Protein AF-A0A925LH70-F1 (afdb_monomer)

Sequence (153 aa):
NPNPLHGTKVGVSTLLIAQMYERLVNIEPDFDGARQSAEKWNQEEKNSAILVAFEAAGPAILKEQKPLTLEARIERINQIEKKWSSIQTIIKGQLHHFDLCKSALTKLKAPYEPADIQIPGALVKEALIYAKEIRPRYTVLQLFEDLDIKSLL

Foldseek 3Di:
DPDDDPVLVVQQVVLLVLVLLVVLLPDDFPLVVLLVVLVVDDPVVVLVVLCVLVPVCSVVLVVQDDDQDSVNLNVVSVVCVVCVVVSSVVSVVCSVVSVVSVVVCVVVVRDHHCVSVPHDPVVVLSCLQCVCSNHVDDDVSNVCNSRVPPVSD

Secondary structure (DSSP, 8-state):
-PPPPHHHHHHHHHHHHHHHHHHHTT----HHHHHHHHHT--HHHHHHHHHHHHGGGHHHHHHHPPP--HHHHHHHHHHHHHHHHHHHHHHHHHHHHHHHHHHHHHHTT---SGGGGT--HHHHHHHHHHHTTSS----HHHHHHHTT-GGG-

Structure (mmCIF, N/CA/C/O backbone):
data_AF-A0A925LH70-F1
#
_entry.id   AF-A0A925LH70-F1
#
loop_
_atom_site.group_PDB
_atom_site.id
_atom_site.type_symbol
_atom_site.label_atom_id
_atom_site.label_alt_id
_atom_site.label_comp_id
_atom_site.label_asym_id
_atom_site.label_entity_id
_atom_site.label_seq_id
_atom_site.pdbx_PDB_ins_code
_atom_site.Cartn_x
_atom_site.Cartn_y
_atom_site.Cartn_z
_atom_site.occupancy
_atom_site.B_iso_or_equiv
_atom_site.auth_seq_id
_atom_site.auth_comp_id
_atom_site.auth_asym_id
_atom_site.auth_atom_id
_atom_site.pdbx_PDB_model_num
ATOM 1 N N . ASN A 1 1 ? 25.894 -1.548 -11.903 1.00 54.78 1 ASN A N 1
ATOM 2 C CA . ASN A 1 1 ? 24.897 -1.805 -12.962 1.00 54.78 1 ASN A CA 1
ATOM 3 C C . ASN A 1 1 ? 24.349 -0.484 -13.469 1.00 54.78 1 ASN A C 1
ATOM 5 O O . ASN A 1 1 ? 24.093 0.366 -12.620 1.00 54.78 1 ASN A O 1
ATOM 9 N N . PRO A 1 2 ? 24.191 -0.266 -14.787 1.00 70.56 2 PRO A N 1
ATOM 10 C CA . PRO A 1 2 ? 23.526 0.933 -15.286 1.00 70.56 2 PRO A CA 1
ATOM 11 C C . PRO A 1 2 ? 22.072 0.971 -14.793 1.00 70.56 2 PRO A C 1
ATOM 13 O O . PRO A 1 2 ? 21.408 -0.060 -14.704 1.00 70.56 2 PRO A O 1
ATOM 16 N N . ASN A 1 3 ? 21.594 2.161 -14.431 1.00 78.62 3 ASN A N 1
ATOM 17 C CA . ASN A 1 3 ? 20.227 2.364 -13.956 1.00 78.62 3 ASN A CA 1
ATOM 18 C C . ASN A 1 3 ? 19.248 2.050 -15.108 1.00 78.62 3 ASN A C 1
ATOM 20 O O . ASN A 1 3 ? 19.415 2.631 -16.185 1.00 78.62 3 ASN A O 1
ATOM 24 N N . PRO A 1 4 ? 18.255 1.158 -14.930 1.00 83.75 4 PRO A N 1
ATOM 25 C CA . PRO A 1 4 ? 17.313 0.826 -15.994 1.00 83.75 4 PRO A CA 1
ATOM 26 C C . PRO A 1 4 ? 16.596 2.070 -16.532 1.00 83.75 4 PRO A C 1
ATOM 28 O O . PRO A 1 4 ? 16.313 3.014 -15.781 1.00 83.75 4 PRO A O 1
ATOM 31 N N . LEU A 1 5 ? 16.267 2.058 -17.830 1.00 88.69 5 LEU A N 1
ATOM 32 C CA . LEU A 1 5 ? 15.526 3.145 -18.472 1.00 88.69 5 LEU A CA 1
ATOM 33 C C . LEU A 1 5 ? 14.230 3.435 -17.706 1.00 88.69 5 LEU A C 1
ATOM 35 O O . LEU A 1 5 ? 13.564 2.526 -17.206 1.00 88.69 5 LEU A O 1
ATOM 39 N N . HIS A 1 6 ? 13.852 4.713 -17.627 1.00 87.06 6 HIS A N 1
ATOM 40 C CA . HIS A 1 6 ? 12.681 5.129 -16.854 1.00 87.06 6 HIS A CA 1
ATOM 41 C C . HIS A 1 6 ? 11.406 4.390 -17.287 1.00 87.06 6 HIS A C 1
ATOM 43 O O . HIS A 1 6 ? 10.723 3.819 -16.441 1.00 87.06 6 HIS A O 1
ATOM 49 N N . GLY A 1 7 ? 11.141 4.315 -18.597 1.00 87.56 7 GLY A N 1
ATOM 50 C CA . GLY A 1 7 ? 9.975 3.606 -19.134 1.00 87.56 7 GLY A CA 1
ATOM 51 C C . GLY A 1 7 ? 9.947 2.119 -18.770 1.00 87.56 7 GLY A C 1
ATOM 52 O O . GLY A 1 7 ? 8.886 1.581 -18.470 1.00 87.56 7 GLY A O 1
ATOM 53 N N . THR A 1 8 ? 11.111 1.471 -18.698 1.00 89.81 8 THR A N 1
ATOM 54 C CA . THR A 1 8 ? 11.209 0.077 -18.263 1.00 89.81 8 THR A CA 1
ATOM 55 C C . THR A 1 8 ? 10.799 -0.092 -16.804 1.00 89.81 8 THR A C 1
ATOM 57 O O . THR A 1 8 ? 10.007 -0.977 -16.488 1.00 89.81 8 THR A O 1
ATOM 60 N N . LYS A 1 9 ? 11.289 0.780 -15.914 1.00 90.19 9 LYS A N 1
ATOM 61 C CA . LYS A 1 9 ? 10.905 0.751 -14.494 1.00 90.19 9 LYS A CA 1
ATOM 62 C C . LYS A 1 9 ? 9.401 0.947 -14.330 1.00 90.19 9 LYS A C 1
ATOM 64 O O . LYS A 1 9 ? 8.775 0.209 -13.580 1.00 90.19 9 LYS A O 1
ATOM 69 N N . VAL A 1 10 ? 8.819 1.884 -15.082 1.00 89.31 10 VAL A N 1
ATOM 70 C CA . VAL A 1 10 ? 7.368 2.120 -15.086 1.00 89.31 10 VAL A CA 1
ATOM 71 C C . VAL A 1 10 ? 6.601 0.867 -15.522 1.00 89.31 10 VAL A C 1
ATOM 73 O O . VAL A 1 10 ? 5.634 0.499 -14.857 1.00 89.31 10 VAL A O 1
ATOM 76 N N . GLY A 1 11 ? 7.034 0.183 -16.586 1.00 89.88 11 GLY A N 1
ATOM 77 C CA . GLY A 1 11 ? 6.403 -1.057 -17.057 1.00 89.88 11 GLY A CA 1
ATOM 78 C C . GLY A 1 11 ? 6.422 -2.176 -16.011 1.00 89.88 11 GLY A C 1
ATOM 79 O O . GLY A 1 11 ? 5.371 -2.736 -15.696 1.00 89.88 11 GLY A O 1
ATOM 80 N N . VAL A 1 12 ? 7.589 -2.432 -15.411 1.00 91.81 12 VAL A N 1
ATOM 81 C CA . VAL A 1 12 ? 7.757 -3.433 -14.340 1.00 91.81 12 VAL A CA 1
ATOM 82 C C . VAL A 1 12 ? 6.884 -3.092 -13.128 1.00 91.81 12 VAL A C 1
ATOM 84 O O . VAL A 1 12 ? 6.119 -3.930 -12.655 1.00 91.81 12 VAL A O 1
ATOM 87 N N . SER A 1 13 ? 6.929 -1.847 -12.641 1.00 91.31 13 SER A N 1
ATOM 88 C CA . SER A 1 13 ? 6.116 -1.426 -11.491 1.00 91.31 13 SER A CA 1
ATOM 89 C C . SER A 1 13 ? 4.614 -1.501 -11.771 1.00 91.31 13 SER A C 1
ATOM 91 O O . SER A 1 13 ? 3.850 -1.852 -10.876 1.00 91.31 13 SER A O 1
ATOM 93 N N . THR A 1 14 ? 4.181 -1.205 -13.000 1.00 90.56 14 THR A N 1
ATOM 94 C CA . THR A 1 14 ? 2.763 -1.293 -13.388 1.00 90.56 14 THR A CA 1
ATOM 95 C C . THR A 1 14 ? 2.242 -2.715 -13.222 1.00 90.56 14 THR A C 1
ATOM 97 O O . THR A 1 14 ? 1.184 -2.909 -12.626 1.00 90.56 14 THR A O 1
ATOM 100 N N . LEU A 1 15 ? 2.995 -3.714 -13.690 1.00 90.50 15 LEU A N 1
ATOM 101 C CA . LEU A 1 15 ? 2.594 -5.111 -13.550 1.00 90.50 15 LEU A CA 1
ATOM 102 C C . LEU A 1 15 ? 2.715 -5.632 -12.123 1.00 90.50 15 LEU A C 1
ATOM 104 O O . LEU A 1 15 ? 1.857 -6.393 -11.688 1.00 90.50 15 LEU A O 1
ATOM 108 N N . LEU A 1 16 ? 3.716 -5.183 -11.369 1.00 91.44 16 LEU A N 1
ATOM 109 C CA . LEU A 1 16 ? 3.836 -5.535 -9.958 1.00 91.44 16 LEU A CA 1
ATOM 110 C C . LEU A 1 16 ? 2.608 -5.066 -9.156 1.00 91.44 16 LEU A C 1
ATOM 112 O O . LEU A 1 16 ? 2.016 -5.838 -8.406 1.00 91.44 16 LEU A O 1
ATOM 116 N N . ILE A 1 17 ? 2.173 -3.819 -9.365 1.00 92.38 17 ILE A N 1
ATOM 117 C CA . ILE A 1 17 ? 0.964 -3.275 -8.728 1.00 92.38 17 ILE A CA 1
ATOM 118 C C . ILE A 1 17 ? -0.307 -3.963 -9.253 1.00 92.38 17 ILE A C 1
ATOM 120 O O . ILE A 1 17 ? -1.226 -4.223 -8.478 1.00 92.38 17 ILE A O 1
ATOM 124 N N . ALA A 1 18 ? -0.367 -4.301 -10.542 1.00 90.50 18 ALA A N 1
ATOM 125 C CA . ALA A 1 18 ? -1.470 -5.072 -11.116 1.00 90.50 18 ALA A CA 1
ATOM 126 C C . ALA A 1 18 ? -1.640 -6.444 -10.436 1.00 90.50 18 ALA A C 1
ATOM 128 O O . ALA A 1 18 ? -2.737 -6.785 -9.994 1.00 90.50 18 ALA A O 1
ATOM 129 N N . GLN A 1 19 ? -0.542 -7.184 -10.250 1.00 88.75 19 GLN A N 1
ATOM 130 C CA . GLN A 1 19 ? -0.540 -8.466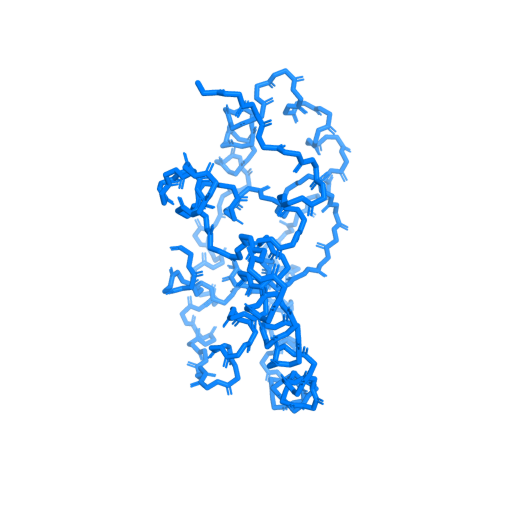 -9.538 1.00 88.75 19 GLN A CA 1
ATOM 131 C C . GLN A 1 19 ? -0.996 -8.316 -8.077 1.00 88.75 19 GLN A C 1
ATOM 133 O O . GLN A 1 19 ? -1.687 -9.181 -7.538 1.00 88.75 19 GLN A O 1
ATOM 138 N N . MET A 1 20 ? -0.646 -7.209 -7.415 1.00 91.81 20 MET A N 1
ATOM 139 C CA . MET A 1 20 ? -1.144 -6.916 -6.067 1.00 91.81 20 MET A CA 1
ATOM 140 C C . MET A 1 20 ? -2.666 -6.750 -6.038 1.00 91.81 20 MET A C 1
ATOM 142 O O . MET A 1 20 ? -3.317 -7.295 -5.147 1.00 91.81 20 MET A O 1
ATOM 146 N N . TYR A 1 21 ? -3.241 -6.048 -7.018 1.00 92.25 21 TYR A N 1
ATOM 147 C CA . TYR A 1 21 ? -4.693 -5.924 -7.153 1.00 92.25 21 TYR A CA 1
ATOM 148 C C . TYR A 1 21 ? -5.370 -7.272 -7.444 1.00 92.25 21 TYR A C 1
ATOM 150 O O . TYR A 1 21 ? -6.391 -7.572 -6.825 1.00 92.25 21 TYR A O 1
ATOM 158 N N . GLU A 1 22 ? -4.800 -8.107 -8.317 1.00 89.38 22 GLU A N 1
ATOM 159 C CA . GLU A 1 22 ? -5.296 -9.472 -8.578 1.00 89.38 22 GLU A CA 1
ATOM 160 C C . GLU A 1 22 ? -5.356 -10.319 -7.305 1.00 89.38 22 GLU A C 1
ATOM 162 O O . GLU A 1 22 ? -6.345 -11.011 -7.051 1.00 89.38 22 GLU A O 1
ATOM 167 N N . ARG A 1 23 ? -4.313 -10.251 -6.472 1.00 89.69 23 ARG A N 1
ATOM 168 C CA . ARG A 1 23 ? -4.275 -10.989 -5.203 1.00 89.69 23 ARG A CA 1
ATOM 169 C C . ARG A 1 23 ? -5.276 -10.425 -4.198 1.00 89.69 23 ARG A C 1
ATOM 171 O O . ARG A 1 23 ? -5.952 -11.204 -3.532 1.00 89.69 23 ARG A O 1
ATOM 178 N N . LEU A 1 24 ? -5.413 -9.100 -4.129 1.00 91.62 24 LEU A N 1
ATOM 179 C CA . LEU A 1 24 ? -6.318 -8.420 -3.198 1.00 91.62 24 LEU A CA 1
ATOM 180 C C . LEU A 1 24 ? -7.781 -8.851 -3.357 1.00 91.62 24 LEU A C 1
ATOM 182 O O . LEU A 1 24 ? -8.508 -8.965 -2.375 1.00 91.62 24 LEU A O 1
ATOM 186 N N . VAL A 1 25 ? -8.201 -9.135 -4.589 1.00 90.56 25 VAL A N 1
ATOM 187 C CA . VAL A 1 25 ? -9.562 -9.573 -4.927 1.00 90.56 25 VAL A CA 1
ATOM 188 C C . VAL A 1 25 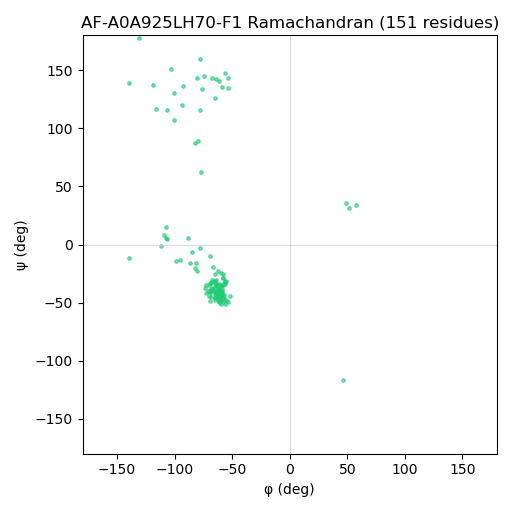? -10.001 -10.848 -4.197 1.00 90.56 25 VAL A C 1
ATOM 190 O O . VAL A 1 25 ? -11.202 -11.052 -4.014 1.00 90.56 25 VAL A O 1
ATOM 193 N N . ASN A 1 26 ? -9.052 -11.692 -3.795 1.00 87.38 26 ASN A N 1
ATOM 194 C CA . ASN A 1 26 ? -9.312 -12.988 -3.166 1.00 87.38 26 ASN A CA 1
ATOM 195 C C . ASN A 1 26 ? -8.952 -13.012 -1.674 1.00 87.38 26 ASN A C 1
ATOM 197 O O . ASN A 1 26 ? -8.936 -14.080 -1.065 1.00 87.38 26 ASN A O 1
ATOM 201 N N . ILE A 1 27 ? -8.624 -11.856 -1.094 1.00 91.25 27 ILE A N 1
ATOM 202 C CA . ILE A 1 27 ? -8.323 -11.732 0.330 1.00 91.25 27 ILE A CA 1
ATOM 203 C C . ILE A 1 27 ? -9.598 -11.354 1.078 1.00 91.25 27 ILE A C 1
ATOM 205 O O . ILE A 1 27 ? -10.324 -10.450 0.664 1.00 91.25 27 ILE A O 1
ATOM 209 N N . GLU A 1 28 ? -9.808 -12.013 2.212 1.00 93.50 28 GLU A N 1
ATOM 210 C CA . GLU A 1 28 ? -10.696 -11.555 3.276 1.00 93.50 28 GLU A CA 1
ATOM 211 C C . GLU A 1 28 ? -9.824 -10.927 4.373 1.00 93.50 28 GLU A C 1
ATOM 213 O O . GLU A 1 28 ? -9.064 -11.648 5.027 1.00 93.50 28 GLU A O 1
ATOM 218 N N . PRO A 1 29 ? -9.829 -9.590 4.525 1.00 94.88 29 PRO A N 1
ATOM 219 C CA . PRO A 1 29 ? -9.022 -8.918 5.532 1.00 94.88 29 PRO A CA 1
ATOM 220 C C . PRO A 1 29 ? -9.507 -9.232 6.949 1.00 94.88 29 PRO A C 1
ATOM 222 O O . PRO A 1 29 ? -10.707 -9.264 7.214 1.00 94.88 29 PRO A O 1
ATOM 225 N N . ASP A 1 30 ? -8.566 -9.370 7.880 1.00 96.94 30 ASP A N 1
ATOM 226 C CA . ASP A 1 30 ? -8.862 -9.336 9.311 1.00 96.94 30 ASP A CA 1
ATOM 227 C C . ASP A 1 30 ? -9.016 -7.872 9.754 1.00 96.94 30 ASP A C 1
ATOM 229 O O . ASP A 1 30 ? -8.043 -7.203 10.108 1.00 96.94 30 ASP A O 1
ATOM 233 N N . PHE A 1 31 ? -10.239 -7.342 9.674 1.00 97.81 31 PHE A N 1
ATOM 234 C CA . PHE A 1 31 ? -10.516 -5.946 10.028 1.00 97.81 31 PHE A CA 1
ATOM 235 C C . PHE A 1 31 ? -10.311 -5.656 11.520 1.00 97.81 31 PHE A C 1
ATOM 237 O O . PHE A 1 31 ? -9.892 -4.553 11.877 1.00 97.81 31 PHE A O 1
ATOM 244 N N . ASP A 1 32 ? -10.549 -6.632 12.395 1.00 97.69 32 ASP A N 1
ATOM 245 C CA . ASP A 1 32 ? -10.309 -6.467 13.829 1.00 97.69 32 ASP A CA 1
ATOM 246 C C . ASP A 1 32 ? -8.811 -6.472 14.138 1.00 97.69 32 ASP A C 1
ATOM 248 O O . ASP A 1 32 ? -8.334 -5.615 14.888 1.00 97.69 32 ASP A O 1
ATOM 252 N N . GLY A 1 33 ? -8.047 -7.356 13.495 1.00 97.31 33 GLY A N 1
ATOM 253 C CA . GLY A 1 33 ? -6.585 -7.326 13.526 1.00 97.31 33 GLY A CA 1
ATOM 254 C C . GLY A 1 33 ? -6.016 -6.016 12.975 1.00 97.31 33 GLY A C 1
ATOM 255 O O . GLY A 1 33 ? -5.107 -5.435 13.574 1.00 97.31 33 GLY A O 1
ATOM 256 N N . ALA A 1 34 ? -6.592 -5.486 11.893 1.00 97.38 34 ALA A N 1
ATOM 257 C CA . ALA A 1 34 ? -6.224 -4.189 11.329 1.00 97.38 34 ALA A CA 1
ATOM 258 C C . ALA A 1 34 ? -6.453 -3.038 12.325 1.00 97.38 34 ALA A C 1
ATOM 260 O O . ALA A 1 34 ? -5.568 -2.199 12.520 1.00 97.38 34 ALA A O 1
ATOM 261 N N . ARG A 1 35 ? -7.601 -3.025 13.019 1.00 97.69 35 ARG A N 1
ATOM 262 C CA . ARG A 1 35 ? -7.892 -2.053 14.088 1.00 97.69 35 ARG A CA 1
ATOM 263 C C . ARG A 1 35 ? -6.897 -2.165 15.248 1.00 97.69 35 ARG A C 1
ATOM 265 O O . ARG A 1 35 ? -6.329 -1.153 15.649 1.00 97.69 35 ARG A O 1
ATOM 272 N N . GLN A 1 36 ? -6.601 -3.377 15.721 1.00 96.56 36 GLN A N 1
ATOM 273 C CA . GLN A 1 36 ? -5.597 -3.604 16.776 1.00 96.56 36 GLN A CA 1
ATOM 274 C C . GLN A 1 36 ? -4.181 -3.182 16.349 1.00 96.56 36 GLN A C 1
ATOM 276 O O . GLN A 1 36 ? -3.388 -2.707 17.162 1.00 96.56 36 GLN A O 1
ATOM 281 N N . SER A 1 37 ? -3.837 -3.364 15.073 1.00 94.62 37 SER A N 1
ATOM 282 C CA . SER A 1 37 ? -2.562 -2.910 14.509 1.00 94.62 37 SER A CA 1
ATOM 283 C C . SER A 1 37 ? -2.487 -1.382 14.456 1.00 94.62 37 SER A C 1
ATOM 285 O O . SER A 1 37 ? -1.448 -0.801 14.777 1.00 94.62 37 SER A O 1
ATOM 287 N N . ALA A 1 38 ? -3.597 -0.712 14.128 1.00 94.75 38 ALA A N 1
ATOM 288 C CA . ALA A 1 38 ? -3.672 0.745 14.113 1.00 94.75 38 ALA A CA 1
ATOM 289 C C . ALA A 1 38 ? -3.402 1.364 15.494 1.00 94.75 38 ALA A C 1
ATOM 291 O O . ALA A 1 38 ? -2.720 2.382 15.558 1.00 94.75 38 ALA A O 1
ATOM 292 N N . GLU A 1 39 ? -3.850 0.739 16.586 1.00 94.31 39 GLU A N 1
ATOM 293 C CA . GLU A 1 39 ? -3.568 1.203 17.957 1.00 94.31 39 GLU A CA 1
ATOM 294 C C . GLU A 1 39 ? -2.077 1.156 18.317 1.00 94.31 39 GLU A C 1
ATOM 296 O O . GLU A 1 39 ? -1.594 1.973 19.098 1.00 94.31 39 GLU A O 1
ATOM 301 N N . LYS A 1 40 ? -1.331 0.212 17.735 1.00 91.38 40 LYS A N 1
ATOM 302 C CA . LYS A 1 40 ? 0.116 0.053 17.957 1.00 91.38 40 LYS A CA 1
ATOM 303 C C . LYS A 1 40 ? 0.955 0.953 17.058 1.00 91.38 40 LYS A C 1
ATOM 305 O O . LYS A 1 40 ? 2.178 0.961 17.169 1.00 91.38 40 LYS A O 1
ATOM 310 N N . TRP A 1 41 ? 0.327 1.656 16.121 1.00 88.00 41 TRP A N 1
ATOM 311 C CA . TRP A 1 41 ? 1.045 2.440 15.137 1.00 88.00 41 TRP A CA 1
ATOM 312 C C . TRP A 1 41 ? 1.588 3.735 15.729 1.00 88.00 41 TRP A C 1
ATOM 314 O O . TRP A 1 41 ? 0.874 4.498 16.376 1.00 88.00 41 TRP A O 1
ATOM 324 N N . ASN A 1 42 ? 2.854 4.005 15.429 1.00 88.62 42 ASN A N 1
ATOM 325 C CA . ASN A 1 42 ? 3.569 5.162 15.926 1.00 88.62 42 ASN A CA 1
ATOM 326 C C . ASN A 1 42 ? 3.973 6.087 14.763 1.00 88.62 42 ASN A C 1
ATOM 328 O O . ASN A 1 42 ? 4.765 5.728 13.886 1.00 88.62 42 ASN A O 1
ATOM 332 N N . GLN A 1 43 ? 3.425 7.305 14.766 1.00 87.31 43 GLN A N 1
ATOM 333 C CA . GLN A 1 43 ? 3.720 8.333 13.763 1.00 87.31 43 GLN A CA 1
ATOM 334 C C . GLN A 1 43 ? 5.191 8.785 13.801 1.00 87.31 43 GLN A C 1
ATOM 336 O O . GLN A 1 43 ? 5.757 9.085 12.751 1.00 87.31 43 GLN A O 1
ATOM 341 N N . GLU A 1 44 ? 5.826 8.837 14.974 1.00 90.31 44 GLU A N 1
ATOM 342 C CA . GLU A 1 44 ? 7.232 9.239 15.122 1.00 90.31 44 GLU A CA 1
ATOM 343 C C . GLU A 1 44 ? 8.186 8.174 14.577 1.00 90.31 44 GLU A C 1
ATOM 345 O O . GLU A 1 44 ? 9.149 8.506 13.879 1.00 90.31 44 GLU A O 1
ATOM 350 N N . GLU A 1 45 ? 7.892 6.894 14.820 1.00 91.75 45 GLU A N 1
ATOM 351 C CA . GLU A 1 45 ? 8.638 5.779 14.224 1.00 91.75 45 GLU A CA 1
ATOM 352 C C . GLU A 1 45 ? 8.513 5.794 12.700 1.00 91.75 45 GLU A C 1
ATOM 354 O O . GLU A 1 45 ? 9.516 5.672 11.993 1.00 91.75 45 GLU A O 1
ATOM 359 N N . LYS A 1 46 ? 7.303 6.039 12.177 1.00 90.06 46 LYS A N 1
ATOM 360 C CA . LYS A 1 46 ? 7.085 6.205 10.735 1.00 90.06 46 LYS A CA 1
ATOM 361 C C . LYS A 1 46 ? 7.889 7.379 10.171 1.00 90.06 46 LYS A C 1
ATOM 363 O O . LYS A 1 46 ? 8.536 7.237 9.134 1.00 90.06 46 LYS A O 1
ATOM 368 N N . ASN A 1 47 ? 7.872 8.528 10.844 1.00 92.81 47 ASN A N 1
ATOM 369 C CA . ASN A 1 47 ? 8.612 9.708 10.397 1.00 92.81 47 ASN A CA 1
ATOM 370 C C . ASN A 1 47 ? 10.124 9.448 10.397 1.00 92.81 47 ASN A C 1
ATOM 372 O O . ASN A 1 47 ? 10.804 9.792 9.432 1.00 92.81 47 ASN A O 1
ATOM 376 N N . SER A 1 48 ? 10.632 8.785 11.438 1.00 95.06 48 SER A N 1
ATOM 377 C CA . SER A 1 48 ? 12.029 8.347 11.533 1.00 95.06 48 SER A CA 1
ATOM 378 C C . SER A 1 48 ? 12.403 7.415 10.379 1.00 95.06 48 SER A C 1
ATOM 380 O O . SER A 1 48 ? 13.425 7.620 9.726 1.00 95.06 48 SER A O 1
ATOM 382 N N . ALA A 1 49 ? 11.544 6.442 10.066 1.00 93.62 49 ALA A N 1
ATOM 383 C CA . ALA A 1 49 ? 11.752 5.522 8.953 1.00 93.62 49 ALA A CA 1
ATOM 384 C C . ALA A 1 49 ? 11.789 6.243 7.591 1.00 93.62 49 ALA A C 1
ATOM 386 O O . ALA A 1 49 ? 12.641 5.934 6.762 1.00 93.62 49 ALA A O 1
ATOM 387 N N . ILE A 1 50 ? 10.932 7.251 7.375 1.00 94.44 50 ILE A N 1
ATOM 388 C CA . ILE A 1 50 ? 10.945 8.086 6.158 1.00 94.44 50 ILE A CA 1
ATOM 389 C C . ILE A 1 50 ? 12.258 8.870 6.030 1.00 94.44 50 ILE A C 1
ATOM 391 O O . ILE A 1 50 ? 12.820 8.942 4.937 1.00 94.44 50 ILE A O 1
ATOM 395 N N . LEU A 1 51 ? 12.758 9.452 7.125 1.00 96.31 51 LEU A N 1
ATOM 396 C CA . LEU A 1 51 ? 14.028 10.189 7.118 1.00 96.31 51 LEU A CA 1
ATOM 397 C C . LEU A 1 51 ? 15.212 9.287 6.762 1.00 96.31 51 LEU A C 1
ATOM 399 O O . LEU A 1 51 ? 16.091 9.713 6.018 1.00 96.31 51 LEU A O 1
ATOM 403 N N . VAL A 1 52 ? 15.216 8.048 7.256 1.00 95.81 52 VAL A N 1
ATOM 404 C CA . VAL A 1 52 ? 16.249 7.059 6.922 1.00 95.81 52 VAL A CA 1
ATOM 405 C C . VAL A 1 52 ? 16.129 6.614 5.463 1.00 95.81 52 VAL A C 1
ATOM 407 O O . VAL A 1 52 ? 17.121 6.641 4.745 1.00 95.81 52 VAL A O 1
ATOM 410 N N . ALA A 1 53 ? 14.928 6.256 5.003 1.00 93.62 53 ALA A N 1
ATOM 411 C CA . ALA A 1 53 ? 14.719 5.690 3.667 1.00 93.62 53 ALA A CA 1
ATOM 412 C C . ALA A 1 53 ? 14.978 6.683 2.520 1.00 93.62 53 ALA A C 1
ATOM 414 O O . ALA A 1 53 ? 15.388 6.285 1.432 1.00 93.62 53 ALA A O 1
ATOM 415 N N . PHE A 1 54 ? 14.714 7.974 2.741 1.00 94.62 54 PHE A N 1
ATOM 416 C CA . PHE A 1 54 ? 14.827 9.004 1.702 1.00 94.62 54 PHE A CA 1
ATOM 417 C C . PHE A 1 54 ? 15.965 10.001 1.930 1.00 94.62 54 PHE A C 1
ATOM 419 O O . PHE A 1 54 ? 16.156 10.895 1.101 1.00 94.62 54 PHE A O 1
ATOM 426 N N . GLU A 1 55 ? 16.707 9.866 3.030 1.00 95.44 55 GLU A N 1
ATOM 427 C CA . GLU A 1 55 ? 17.872 10.684 3.374 1.00 95.44 55 GLU A CA 1
ATOM 428 C C . GLU A 1 55 ? 17.601 12.191 3.166 1.00 95.44 55 GLU A C 1
ATOM 430 O O . GLU A 1 55 ? 16.705 12.774 3.783 1.00 95.44 55 GLU A O 1
ATOM 435 N N . ALA A 1 56 ? 18.329 12.835 2.247 1.00 96.62 56 ALA A N 1
ATOM 436 C CA . ALA A 1 56 ? 18.205 14.258 1.939 1.00 96.62 56 ALA A CA 1
ATOM 437 C C . ALA A 1 56 ? 16.803 14.679 1.451 1.00 96.62 56 ALA A C 1
ATOM 439 O O . ALA A 1 56 ? 16.427 15.842 1.602 1.00 96.62 56 ALA A O 1
ATOM 440 N N . ALA A 1 57 ? 16.016 13.760 0.881 1.00 95.56 57 ALA A N 1
ATOM 441 C CA . ALA A 1 57 ? 14.646 14.029 0.442 1.00 95.56 57 ALA A CA 1
ATOM 442 C C . ALA A 1 57 ? 13.601 13.839 1.559 1.00 95.56 57 ALA A C 1
ATOM 444 O O . ALA A 1 57 ? 12.485 14.353 1.440 1.00 95.56 57 ALA A O 1
ATOM 445 N N . GLY A 1 58 ? 13.955 13.160 2.656 1.00 96.25 58 GLY A N 1
ATOM 446 C CA . GLY A 1 58 ? 13.052 12.849 3.768 1.00 96.25 58 GLY A CA 1
ATOM 447 C C . GLY A 1 58 ? 12.328 14.071 4.354 1.00 96.25 58 GLY A C 1
ATOM 448 O O . GLY A 1 58 ? 11.099 14.050 4.439 1.00 96.25 58 GLY A O 1
ATOM 449 N N . PRO A 1 59 ? 13.023 15.177 4.693 1.00 96.50 59 PRO A N 1
ATOM 450 C CA . PRO A 1 59 ? 12.373 16.370 5.243 1.00 96.50 59 PRO A CA 1
ATOM 451 C C . PRO A 1 59 ? 11.321 16.993 4.314 1.00 96.50 59 PRO A C 1
ATOM 453 O O . PRO A 1 59 ? 10.284 17.466 4.781 1.00 96.50 59 PRO A O 1
ATOM 456 N N . ALA A 1 60 ? 11.559 16.982 2.998 1.00 95.81 60 ALA A N 1
ATOM 457 C CA . ALA A 1 60 ? 10.598 17.493 2.021 1.00 95.81 60 ALA A CA 1
ATOM 458 C C . ALA A 1 60 ? 9.355 16.595 1.940 1.00 95.81 60 ALA A C 1
ATOM 460 O O . ALA A 1 60 ? 8.236 17.104 1.911 1.00 95.81 60 ALA A O 1
ATOM 461 N N . ILE A 1 61 ? 9.552 15.274 1.985 1.00 95.12 61 ILE A N 1
ATOM 462 C CA . ILE A 1 61 ? 8.463 14.294 2.026 1.00 95.12 61 ILE A CA 1
ATOM 463 C C . ILE A 1 61 ? 7.600 14.492 3.278 1.00 95.12 61 ILE A C 1
ATOM 465 O O . ILE A 1 61 ? 6.380 14.605 3.168 1.00 95.12 61 ILE A O 1
ATOM 469 N N . LEU A 1 62 ? 8.217 14.609 4.459 1.00 93.94 62 LEU A N 1
ATOM 470 C CA . LEU A 1 62 ? 7.488 14.839 5.712 1.00 93.94 62 LEU A CA 1
ATOM 471 C C . LEU A 1 62 ? 6.696 16.149 5.707 1.00 93.94 62 LEU A C 1
ATOM 473 O O . LEU A 1 62 ? 5.606 16.206 6.269 1.00 93.94 62 LEU A O 1
ATOM 477 N N . LYS A 1 63 ? 7.203 17.193 5.044 1.00 93.81 63 LYS A N 1
ATOM 478 C CA . LYS A 1 63 ? 6.496 18.474 4.915 1.00 93.81 63 LYS A CA 1
ATOM 479 C C . LYS A 1 63 ? 5.231 18.376 4.052 1.00 93.81 63 LYS A C 1
ATOM 481 O O . LYS A 1 63 ? 4.292 19.137 4.271 1.00 93.81 63 LYS 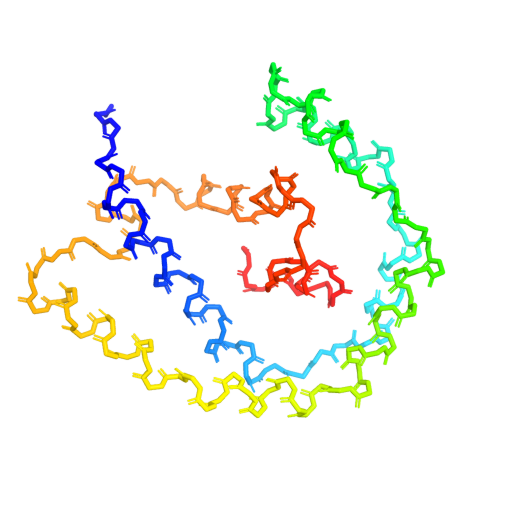A O 1
ATOM 486 N N . GLU A 1 64 ? 5.207 17.477 3.067 1.00 90.75 64 GLU A N 1
ATOM 487 C CA . GLU A 1 64 ? 4.026 17.222 2.225 1.00 90.75 64 GLU A CA 1
ATOM 488 C C . GLU A 1 64 ? 3.007 16.279 2.893 1.00 90.75 64 GLU A C 1
ATOM 490 O O . GLU A 1 64 ? 1.851 16.208 2.463 1.00 90.75 64 GLU A O 1
ATOM 495 N N . GLN A 1 65 ? 3.416 15.556 3.939 1.00 85.94 65 GLN A N 1
ATOM 496 C CA . GLN A 1 65 ? 2.566 14.606 4.648 1.00 85.94 65 GLN A CA 1
ATOM 497 C C . GLN A 1 65 ? 1.544 15.313 5.542 1.00 85.94 65 GLN A C 1
ATOM 499 O O . GLN A 1 65 ? 1.804 16.347 6.156 1.00 85.94 65 GLN A O 1
ATOM 504 N N . LYS A 1 66 ? 0.356 14.713 5.643 1.00 81.75 66 LYS A N 1
ATOM 505 C CA . LYS A 1 66 ? -0.656 15.118 6.620 1.00 81.75 66 LYS A CA 1
ATOM 506 C C . LYS A 1 66 ? -0.601 14.150 7.799 1.00 81.75 66 LYS A C 1
ATOM 508 O O . LYS A 1 66 ? -0.643 12.945 7.545 1.00 81.75 66 LYS A O 1
ATOM 513 N N . PRO A 1 67 ? -0.548 14.641 9.050 1.00 79.88 67 PRO A N 1
ATOM 514 C CA . PRO A 1 67 ? -0.659 13.778 10.216 1.00 79.88 67 PRO A CA 1
ATOM 515 C C . PRO A 1 67 ? -1.930 12.934 10.127 1.00 79.88 67 PRO A C 1
ATOM 517 O O . PRO A 1 67 ? -3.002 13.453 9.798 1.00 79.88 67 PRO A O 1
ATOM 520 N N . LEU A 1 68 ? -1.808 11.641 10.410 1.00 86.25 68 LEU A N 1
ATOM 521 C CA . LEU A 1 68 ? -2.943 10.732 10.498 1.00 86.25 68 LEU A CA 1
ATOM 522 C C . LEU A 1 68 ? -3.170 10.414 11.972 1.00 86.25 68 LEU A C 1
ATOM 524 O O . LEU A 1 68 ? -2.300 9.833 12.613 1.00 86.25 68 LEU A O 1
ATOM 528 N N . THR A 1 69 ? -4.318 10.805 12.520 1.00 91.19 69 THR A N 1
ATOM 529 C CA . THR A 1 69 ? -4.662 10.434 13.897 1.00 91.19 69 THR A CA 1
ATOM 530 C C . THR A 1 69 ? -5.139 8.985 13.955 1.00 91.19 69 THR A C 1
ATOM 532 O O . THR A 1 69 ? -5.571 8.423 12.940 1.00 91.19 69 THR A O 1
ATOM 535 N N . LEU A 1 70 ? -5.086 8.380 15.144 1.00 92.88 70 LEU A N 1
ATOM 536 C CA . LEU A 1 70 ? -5.617 7.037 15.367 1.00 92.88 70 LEU A CA 1
ATOM 537 C C . LEU A 1 70 ? -7.100 6.972 14.983 1.00 92.88 70 LEU A C 1
ATOM 539 O O . LEU A 1 70 ? -7.499 6.086 14.235 1.00 92.88 70 LEU A O 1
ATOM 543 N N . GLU A 1 71 ? -7.899 7.952 15.404 1.00 94.88 71 GLU A N 1
ATOM 544 C CA . GLU A 1 71 ? -9.336 8.018 15.115 1.00 94.88 71 GLU A CA 1
ATOM 545 C C . GLU A 1 71 ? -9.594 8.088 13.608 1.00 94.88 71 GLU A C 1
ATOM 547 O O . GLU A 1 71 ? -10.436 7.361 13.085 1.00 94.88 71 GLU A O 1
ATOM 552 N N . ALA A 1 72 ? -8.829 8.918 12.889 1.00 93.94 72 ALA A N 1
ATOM 553 C CA . ALA A 1 72 ? -8.942 9.035 11.440 1.00 93.94 72 ALA A CA 1
ATOM 554 C C . ALA A 1 72 ? -8.556 7.729 10.726 1.00 93.94 72 ALA A C 1
ATOM 556 O O . ALA A 1 72 ? -9.167 7.371 9.716 1.00 93.94 72 ALA A O 1
ATOM 557 N N . ARG A 1 73 ? -7.561 7.000 11.244 1.00 94.75 73 ARG A N 1
ATOM 558 C CA . ARG A 1 73 ? -7.172 5.693 10.703 1.00 94.75 73 ARG A CA 1
ATOM 559 C C . ARG A 1 73 ? -8.223 4.620 10.980 1.00 94.75 73 ARG A C 1
ATOM 561 O O . ARG A 1 73 ? -8.565 3.878 10.063 1.00 94.75 73 ARG A O 1
ATOM 568 N N . ILE A 1 74 ? -8.759 4.557 12.197 1.00 97.38 74 ILE A N 1
ATOM 569 C CA . ILE A 1 74 ? -9.831 3.621 12.562 1.00 97.38 74 ILE A CA 1
ATOM 570 C C . ILE A 1 74 ? -11.077 3.882 11.713 1.00 97.38 74 ILE A C 1
ATOM 572 O O . ILE A 1 74 ? -11.638 2.946 11.146 1.00 97.38 74 ILE A O 1
ATOM 576 N N . GLU A 1 75 ? -11.464 5.146 11.533 1.00 97.31 75 GLU A N 1
ATOM 577 C CA . GLU A 1 75 ? -12.588 5.499 10.664 1.00 97.31 75 GLU A CA 1
ATOM 578 C C . GLU A 1 75 ? -12.339 5.059 9.216 1.00 97.31 75 GLU A C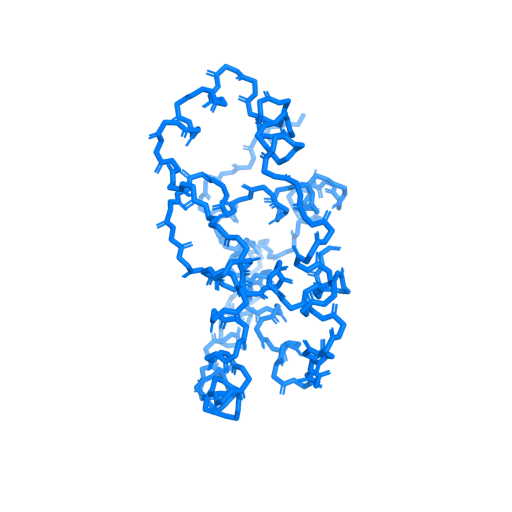 1
ATOM 580 O O . GLU A 1 75 ? -13.228 4.511 8.563 1.00 97.31 75 GLU A O 1
ATOM 585 N N . ARG A 1 76 ? -11.108 5.216 8.718 1.00 97.00 76 ARG A N 1
ATOM 586 C CA . ARG A 1 76 ? -10.726 4.729 7.389 1.00 97.00 76 ARG A CA 1
ATOM 587 C C . ARG A 1 76 ? -10.890 3.213 7.268 1.00 97.00 76 ARG A C 1
ATOM 589 O O . ARG A 1 76 ? -11.486 2.768 6.290 1.00 97.00 76 ARG A O 1
ATOM 596 N N . ILE A 1 77 ? -10.440 2.439 8.260 1.00 98.31 77 ILE A N 1
ATOM 597 C CA . ILE A 1 77 ? -10.623 0.975 8.306 1.00 98.31 77 ILE A CA 1
ATOM 598 C C . ILE A 1 77 ? -12.114 0.613 8.294 1.00 98.31 77 ILE A C 1
ATOM 600 O O . ILE A 1 77 ? -12.530 -0.216 7.485 1.00 98.31 77 ILE A O 1
ATOM 604 N N . ASN A 1 78 ? -12.938 1.291 9.096 1.00 98.38 78 ASN A N 1
ATOM 605 C CA . ASN A 1 78 ? -14.384 1.053 9.141 1.00 98.38 78 ASN A CA 1
ATOM 606 C C . ASN A 1 78 ? -15.066 1.342 7.790 1.00 98.38 78 ASN A C 1
ATOM 608 O O . ASN A 1 78 ? -15.949 0.598 7.353 1.00 98.38 78 ASN A O 1
ATOM 612 N N . GLN A 1 79 ? -14.652 2.406 7.093 1.00 98.31 79 GLN A N 1
ATOM 613 C CA . GLN A 1 79 ? -15.161 2.707 5.751 1.00 98.31 79 GLN A CA 1
ATOM 614 C C . GLN A 1 79 ? -14.731 1.656 4.725 1.00 98.31 79 GLN A C 1
ATOM 616 O O . GLN A 1 79 ? -15.538 1.278 3.871 1.00 98.31 79 GLN A O 1
ATOM 621 N N . ILE A 1 80 ? -13.489 1.169 4.808 1.00 98.19 80 ILE A N 1
ATOM 622 C CA . ILE A 1 80 ? -12.993 0.093 3.943 1.00 98.19 80 ILE A CA 1
ATOM 623 C C . ILE A 1 80 ? -13.815 -1.176 4.168 1.00 98.19 80 ILE A C 1
ATOM 625 O O . ILE A 1 80 ? -14.308 -1.732 3.192 1.00 98.19 80 ILE A O 1
ATOM 629 N N . GLU A 1 81 ? -14.025 -1.590 5.419 1.00 98.31 81 GLU A N 1
ATOM 630 C CA . GLU A 1 81 ? -14.832 -2.765 5.777 1.00 98.31 81 GLU A CA 1
ATOM 631 C C . GLU A 1 81 ? -16.253 -2.660 5.216 1.00 98.31 81 GLU A C 1
ATOM 633 O O . GLU A 1 81 ? -16.706 -3.522 4.459 1.00 98.31 81 GLU A O 1
ATOM 638 N N . LYS A 1 82 ? -16.926 -1.531 5.467 1.00 98.44 82 LYS A N 1
ATOM 639 C CA . LYS A 1 82 ? -18.280 -1.262 4.957 1.00 98.44 82 LYS A CA 1
ATOM 640 C C . LYS A 1 82 ? -18.369 -1.317 3.428 1.00 98.44 82 LYS A C 1
ATOM 642 O O . LYS A 1 82 ? -19.443 -1.576 2.879 1.00 98.44 82 LYS A O 1
ATOM 647 N N . LYS A 1 83 ? -17.277 -1.010 2.726 1.00 97.75 83 LYS A N 1
ATOM 648 C CA . LYS A 1 83 ? -17.212 -0.943 1.259 1.00 97.75 83 LYS A CA 1
ATOM 649 C C . LYS A 1 83 ? -16.437 -2.098 0.635 1.00 97.75 83 LYS A C 1
ATOM 651 O O . LYS A 1 83 ? -16.275 -2.095 -0.585 1.00 97.75 83 LYS A O 1
ATOM 656 N N . TRP A 1 84 ? -16.009 -3.090 1.414 1.00 97.38 84 TRP A N 1
ATOM 657 C CA . TRP A 1 84 ? -15.043 -4.092 0.968 1.00 97.38 84 TRP A CA 1
ATOM 658 C C . TRP A 1 84 ? -15.505 -4.848 -0.277 1.00 97.38 84 TRP A C 1
ATOM 660 O O . TRP A 1 84 ? -14.808 -4.877 -1.290 1.00 97.38 84 TRP A O 1
ATOM 670 N N . SER A 1 85 ? -16.747 -5.335 -0.262 1.00 95.94 85 SER A N 1
ATOM 671 C CA . SER A 1 85 ? -17.352 -6.012 -1.414 1.00 95.94 85 SER A CA 1
ATOM 672 C C . SER A 1 85 ? -17.392 -5.124 -2.671 1.00 95.94 85 SER A C 1
ATOM 674 O O . SER A 1 85 ? -17.126 -5.586 -3.784 1.00 95.94 85 SER A O 1
ATOM 676 N N . SER A 1 86 ? -17.663 -3.822 -2.516 1.00 96.88 86 SER A N 1
ATOM 677 C CA . SER A 1 86 ? -17.629 -2.868 -3.631 1.00 96.88 86 SER A CA 1
ATOM 678 C C . SER A 1 86 ? -16.206 -2.645 -4.146 1.00 96.88 86 SER A C 1
ATOM 680 O O . SER A 1 86 ? -16.006 -2.615 -5.358 1.00 96.88 86 SER A O 1
ATOM 682 N N . ILE A 1 87 ? -15.218 -2.540 -3.251 1.00 95.69 87 ILE A N 1
ATOM 683 C CA . ILE A 1 87 ? -13.795 -2.427 -3.606 1.00 95.69 87 ILE A CA 1
ATOM 684 C C . ILE A 1 87 ? -13.361 -3.657 -4.413 1.00 95.69 87 ILE A C 1
ATOM 686 O O . ILE A 1 87 ? -12.856 -3.506 -5.526 1.00 95.69 87 ILE A O 1
ATOM 690 N N . GLN A 1 88 ? -13.634 -4.867 -3.915 1.00 95.25 88 GLN A N 1
ATOM 691 C CA . GLN A 1 88 ? -13.339 -6.113 -4.627 1.00 95.25 88 GLN A CA 1
ATOM 692 C C . GLN A 1 88 ? -14.032 -6.163 -5.996 1.00 95.25 88 GLN A C 1
ATOM 694 O O . GLN A 1 88 ? -13.409 -6.551 -6.980 1.00 95.25 88 GLN A O 1
ATOM 699 N N . THR A 1 89 ? -15.297 -5.743 -6.086 1.00 95.50 89 THR A N 1
ATOM 700 C CA . THR A 1 89 ? -16.052 -5.717 -7.353 1.00 95.50 89 THR A CA 1
ATOM 701 C C . THR A 1 89 ? -15.426 -4.765 -8.371 1.00 95.50 89 THR A C 1
ATOM 703 O O . THR A 1 89 ? -15.260 -5.133 -9.535 1.00 95.50 89 THR A O 1
ATOM 706 N N . ILE A 1 90 ? -15.033 -3.563 -7.939 1.00 94.56 90 ILE A N 1
ATOM 707 C CA . ILE A 1 90 ? -14.360 -2.583 -8.802 1.00 94.56 90 ILE A CA 1
ATOM 708 C C . ILE A 1 90 ? -13.049 -3.166 -9.326 1.00 94.56 90 ILE A C 1
ATOM 710 O O . ILE A 1 90 ? -12.810 -3.118 -10.531 1.00 94.56 90 ILE A O 1
ATOM 714 N N . ILE A 1 91 ? -12.229 -3.760 -8.454 1.00 93.12 91 ILE A N 1
ATOM 715 C CA . ILE A 1 91 ? -10.945 -4.343 -8.860 1.00 93.12 91 ILE A CA 1
ATOM 716 C C . ILE A 1 91 ? -11.160 -5.524 -9.817 1.00 93.12 91 ILE A C 1
ATOM 718 O O . ILE A 1 91 ? -10.521 -5.561 -10.868 1.00 93.12 91 ILE A O 1
ATOM 722 N N . LYS A 1 92 ? -12.106 -6.433 -9.520 1.00 93.12 92 LYS A N 1
ATOM 723 C CA . LYS A 1 92 ? -12.498 -7.551 -10.405 1.00 93.12 92 LYS A CA 1
ATOM 724 C C . LYS A 1 92 ? -12.826 -7.064 -11.816 1.00 93.12 92 LYS A C 1
ATOM 726 O O . LYS A 1 92 ? -12.357 -7.646 -12.791 1.00 93.12 92 LYS A O 1
ATOM 731 N N . GLY A 1 93 ? -13.577 -5.968 -11.928 1.00 91.94 93 GLY A N 1
ATOM 732 C CA . GLY A 1 93 ? -13.928 -5.362 -13.214 1.00 91.94 93 GLY A CA 1
ATOM 733 C C . GLY A 1 93 ? -12.726 -4.851 -14.020 1.00 91.94 93 GLY A C 1
ATOM 734 O O . GLY A 1 93 ? -12.817 -4.755 -15.242 1.00 91.94 93 GLY A O 1
ATOM 735 N N . GLN A 1 94 ? -11.594 -4.564 -13.373 1.00 87.19 94 GLN A N 1
ATOM 736 C CA . GLN A 1 94 ? -10.385 -4.052 -14.026 1.00 87.19 94 GLN A CA 1
ATOM 737 C C . GLN A 1 94 ? -9.360 -5.138 -14.388 1.00 87.19 94 GLN A C 1
ATOM 739 O O . GLN A 1 94 ? -8.475 -4.847 -15.190 1.00 87.19 94 GLN A O 1
ATOM 744 N N . LEU A 1 95 ? -9.484 -6.374 -13.878 1.00 85.06 95 LEU A N 1
ATOM 745 C CA . LEU A 1 95 ? -8.445 -7.414 -14.020 1.00 85.06 95 LEU A CA 1
ATOM 746 C C . LEU A 1 95 ? -8.082 -7.745 -15.473 1.00 85.06 95 LEU A C 1
ATOM 748 O O . LEU A 1 95 ? -6.917 -7.972 -15.777 1.00 85.06 95 LEU A O 1
ATOM 752 N N . HIS A 1 96 ? -9.043 -7.684 -16.398 1.00 82.31 96 HIS A N 1
ATOM 753 C CA . HIS A 1 96 ? -8.776 -7.929 -17.818 1.00 82.31 96 HIS A CA 1
ATOM 754 C C . HIS A 1 96 ? -7.713 -6.981 -18.407 1.00 82.31 96 HIS A C 1
ATOM 756 O O . HIS A 1 96 ? -6.981 -7.365 -19.317 1.00 82.31 96 HIS A O 1
ATOM 762 N N . HIS A 1 97 ? -7.579 -5.758 -17.884 1.00 79.12 97 HIS A N 1
ATOM 763 C CA . HIS A 1 97 ? -6.530 -4.831 -18.312 1.00 79.12 97 HIS A CA 1
ATOM 764 C C . HIS A 1 97 ? -5.137 -5.299 -17.876 1.00 79.12 97 HIS A C 1
ATOM 766 O O . HIS A 1 97 ? -4.168 -5.084 -18.604 1.00 79.12 97 HIS A O 1
ATOM 772 N N . PHE A 1 98 ? -5.024 -5.961 -16.723 1.00 79.19 98 PHE A N 1
ATOM 773 C CA . PHE A 1 98 ? -3.753 -6.470 -16.210 1.00 79.19 98 PHE A CA 1
ATOM 774 C C . PHE A 1 98 ? -3.218 -7.613 -17.077 1.00 79.19 98 PHE A C 1
ATOM 776 O O . PHE A 1 98 ? -2.063 -7.563 -17.518 1.00 79.19 98 PHE A O 1
ATOM 783 N N . ASP A 1 99 ? -4.086 -8.560 -17.439 1.00 84.00 99 ASP A N 1
ATOM 784 C CA . ASP A 1 99 ? -3.761 -9.650 -18.365 1.00 84.00 99 ASP A CA 1
ATOM 785 C C . ASP A 1 99 ? -3.328 -9.133 -19.744 1.00 84.00 99 ASP A C 1
ATOM 787 O O . ASP A 1 99 ? -2.371 -9.642 -20.345 1.00 84.00 99 ASP A O 1
ATOM 791 N N . LEU A 1 100 ? -4.001 -8.088 -20.243 1.00 86.62 100 LEU A N 1
ATOM 792 C CA . LEU A 1 100 ? -3.648 -7.433 -21.504 1.00 86.62 100 LEU A CA 1
ATOM 793 C C . LEU A 1 100 ? -2.257 -6.791 -21.438 1.00 86.62 100 LEU A C 1
ATOM 795 O O . LEU A 1 100 ? -1.454 -6.993 -22.354 1.00 86.62 100 LEU A O 1
ATOM 799 N N . CYS A 1 101 ? -1.938 -6.068 -20.359 1.00 85.94 101 CYS A N 1
ATOM 800 C CA . CYS A 1 101 ? -0.616 -5.468 -20.160 1.00 85.94 101 CYS A CA 1
ATOM 801 C C . CYS A 1 101 ? 0.492 -6.528 -20.115 1.00 85.94 101 CYS A C 1
ATOM 803 O O . CYS A 1 101 ? 1.506 -6.383 -20.806 1.00 85.94 101 CYS A O 1
ATOM 805 N N . LYS A 1 102 ? 0.287 -7.613 -19.357 1.00 84.31 102 LYS A N 1
ATOM 806 C CA . LYS A 1 102 ? 1.256 -8.713 -19.251 1.00 84.31 102 LYS A CA 1
ATOM 807 C C . LYS A 1 102 ? 1.481 -9.370 -20.608 1.00 84.31 102 LYS A C 1
ATOM 809 O O . LYS A 1 102 ? 2.615 -9.476 -21.067 1.00 84.31 102 LYS A O 1
ATOM 814 N N . SER A 1 103 ? 0.392 -9.706 -21.298 1.00 88.81 103 SER A N 1
ATOM 815 C CA . SER A 1 103 ? 0.435 -10.309 -22.632 1.00 88.81 103 SER A CA 1
ATOM 816 C C . SER A 1 103 ? 1.156 -9.428 -23.655 1.00 88.81 103 SER A C 1
ATOM 818 O O . SER A 1 103 ? 1.910 -9.940 -24.486 1.00 88.81 103 SER A O 1
ATOM 820 N N . ALA A 1 104 ? 0.942 -8.109 -23.615 1.00 88.94 104 ALA A N 1
ATOM 821 C CA . ALA A 1 104 ? 1.612 -7.167 -24.508 1.00 88.94 104 ALA A CA 1
ATOM 822 C C . ALA A 1 104 ? 3.128 -7.131 -24.263 1.00 88.94 104 ALA A C 1
ATOM 824 O O . ALA A 1 104 ? 3.902 -7.264 -25.213 1.00 88.94 104 ALA A O 1
A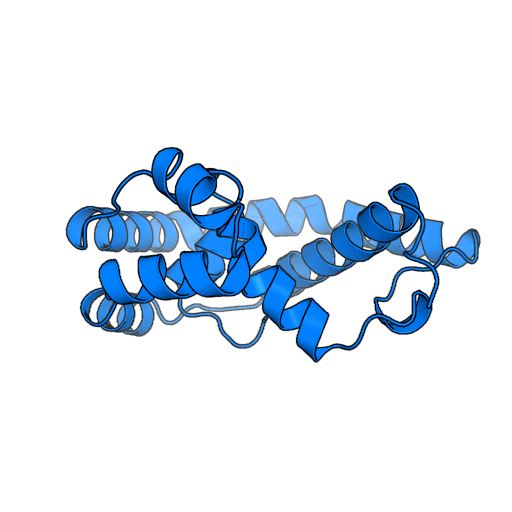TOM 825 N N . LEU A 1 105 ? 3.557 -7.019 -23.002 1.00 86.50 105 LEU A N 1
ATOM 826 C CA . LEU A 1 105 ? 4.979 -6.978 -22.646 1.00 86.50 105 LEU A CA 1
ATOM 827 C C . LEU A 1 105 ? 5.690 -8.294 -22.988 1.00 86.50 105 LEU A C 1
ATOM 829 O O . LEU A 1 105 ? 6.766 -8.261 -23.589 1.00 86.50 105 LEU 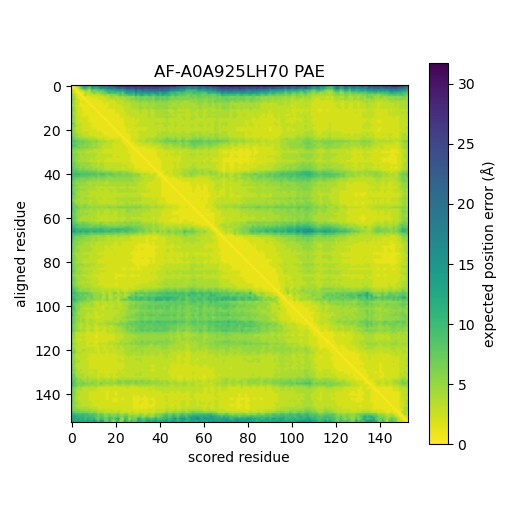A O 1
ATOM 833 N N . THR A 1 106 ? 5.052 -9.443 -22.738 1.00 87.50 106 THR A N 1
ATOM 834 C CA . THR A 1 106 ? 5.583 -10.754 -23.144 1.00 87.50 106 THR A CA 1
ATOM 835 C C . THR A 1 106 ? 5.763 -10.855 -24.663 1.00 87.50 106 THR A C 1
ATOM 837 O O . THR A 1 106 ? 6.826 -11.267 -25.127 1.00 87.50 106 THR A O 1
ATOM 840 N N . LYS A 1 107 ? 4.767 -10.441 -25.463 1.00 91.81 107 LYS A N 1
ATOM 841 C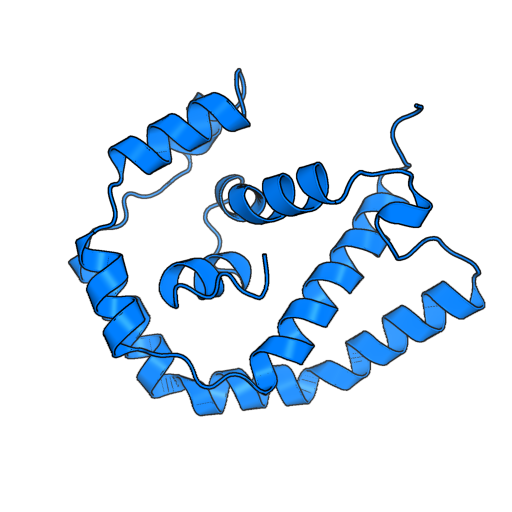 CA . LYS A 1 107 ? 4.855 -10.466 -26.940 1.00 91.81 107 LYS A CA 1
ATOM 842 C C . LYS A 1 107 ? 5.970 -9.570 -27.478 1.00 91.81 107 LYS A C 1
ATOM 844 O O . LYS A 1 107 ? 6.637 -9.938 -28.442 1.00 91.81 107 LYS A O 1
ATOM 849 N N . LEU A 1 108 ? 6.180 -8.417 -26.846 1.00 89.88 108 LEU A N 1
ATOM 850 C CA . LEU A 1 108 ? 7.241 -7.474 -27.197 1.00 89.88 108 LEU A CA 1
ATOM 851 C C . LEU A 1 108 ? 8.625 -7.902 -26.684 1.00 89.88 108 LEU A C 1
ATOM 853 O O . LEU A 1 108 ? 9.603 -7.214 -26.969 1.00 89.88 108 LEU A O 1
ATOM 857 N N . LYS A 1 109 ? 8.719 -9.015 -25.935 1.00 88.25 109 LYS A N 1
ATOM 858 C CA . LYS A 1 109 ? 9.930 -9.438 -25.207 1.00 88.25 109 LYS A CA 1
ATOM 859 C C . LYS A 1 109 ? 10.493 -8.314 -24.331 1.00 88.25 109 LYS A C 1
ATOM 861 O O . LYS A 1 109 ? 11.704 -8.191 -24.157 1.00 88.25 109 LYS A O 1
ATOM 866 N N . ALA A 1 110 ? 9.601 -7.467 -23.826 1.00 88.25 110 ALA A N 1
ATOM 867 C CA . ALA A 1 110 ? 9.957 -6.383 -22.938 1.00 88.25 110 ALA A CA 1
ATOM 868 C C . ALA A 1 110 ? 10.117 -6.932 -21.512 1.00 88.25 110 ALA A C 1
ATOM 870 O O . ALA A 1 110 ? 9.343 -7.806 -21.121 1.00 88.25 110 ALA A O 1
ATOM 871 N N . PRO A 1 111 ? 11.082 -6.425 -20.730 1.00 87.94 111 PRO A N 1
ATOM 872 C CA . PRO A 1 111 ? 11.206 -6.759 -19.313 1.00 87.94 111 PRO A CA 1
ATOM 873 C C . PRO A 1 111 ? 9.935 -6.374 -18.548 1.00 87.94 111 PRO A C 1
ATOM 875 O O . PRO A 1 111 ? 9.403 -5.273 -18.734 1.00 87.94 111 PRO A O 1
ATOM 878 N N . TYR A 1 112 ? 9.469 -7.267 -17.680 1.00 85.81 112 TYR A N 1
ATOM 879 C CA . TYR A 1 112 ? 8.262 -7.050 -16.882 1.00 85.81 112 TYR A CA 1
ATOM 880 C C . TYR A 1 112 ? 8.367 -7.528 -15.432 1.00 85.81 112 TYR A C 1
ATOM 882 O O . TYR A 1 112 ? 7.530 -7.142 -14.618 1.00 85.81 112 TYR A O 1
ATOM 890 N N . GLU A 1 113 ? 9.403 -8.289 -15.088 1.00 89.81 113 GLU A N 1
ATOM 891 C CA . GLU A 1 113 ? 9.743 -8.636 -13.711 1.00 89.81 113 GLU A CA 1
ATOM 892 C C . GLU A 1 113 ? 10.939 -7.799 -13.219 1.00 89.81 113 GLU A C 1
ATOM 894 O O . GLU A 1 113 ? 11.822 -7.441 -14.007 1.00 89.81 113 GLU A O 1
ATOM 899 N N . PRO A 1 114 ? 11.056 -7.515 -11.907 1.00 91.75 114 PRO A N 1
ATOM 900 C CA . PRO A 1 114 ? 12.230 -6.828 -11.358 1.00 91.75 114 PRO A CA 1
ATOM 901 C C . PRO A 1 114 ? 13.559 -7.536 -11.660 1.00 91.75 114 PRO A C 1
ATOM 903 O O . PRO A 1 114 ? 14.586 -6.880 -11.854 1.00 91.75 114 PRO A O 1
ATOM 906 N N . ALA A 1 115 ? 13.539 -8.869 -11.748 1.00 91.88 115 ALA A N 1
ATOM 907 C CA . ALA A 1 115 ? 14.706 -9.673 -12.097 1.00 91.88 115 ALA A CA 1
ATOM 908 C C . ALA A 1 115 ? 15.214 -9.391 -13.524 1.00 91.88 115 ALA A C 1
ATOM 910 O O . ALA A 1 115 ? 16.427 -9.382 -13.738 1.00 91.88 115 ALA A O 1
ATOM 911 N N . ASP A 1 116 ? 14.323 -9.063 -14.468 1.00 90.25 116 ASP A N 1
ATOM 912 C CA . ASP A 1 116 ? 14.686 -8.755 -15.861 1.00 90.25 116 ASP A CA 1
ATOM 913 C C . ASP A 1 116 ? 15.545 -7.486 -15.967 1.00 90.25 116 ASP A C 1
ATOM 915 O O . ASP A 1 116 ? 16.322 -7.314 -16.907 1.00 90.25 116 ASP A O 1
ATOM 919 N N . ILE A 1 117 ? 15.422 -6.593 -14.981 1.00 91.50 117 ILE A N 1
ATOM 920 C CA . ILE A 1 117 ? 16.215 -5.367 -14.853 1.00 91.50 117 ILE A CA 1
ATOM 921 C C . ILE A 1 117 ? 17.246 -5.425 -13.726 1.00 91.50 117 ILE A C 1
ATOM 923 O O . ILE A 1 117 ? 17.805 -4.394 -13.348 1.00 91.50 117 ILE A O 1
ATOM 927 N N . GLN A 1 118 ? 17.526 -6.629 -13.217 1.00 91.94 118 GLN A N 1
ATOM 928 C CA . GLN A 1 118 ? 18.551 -6.894 -12.205 1.00 91.94 118 GLN A CA 1
ATOM 929 C C . GLN A 1 118 ? 18.344 -6.084 -10.913 1.00 91.94 118 GLN A C 1
ATOM 931 O O . GLN A 1 118 ? 19.309 -5.671 -10.265 1.00 91.94 118 GLN A O 1
ATOM 936 N N . ILE A 1 119 ? 17.081 -5.850 -10.541 1.00 91.25 119 ILE A N 1
ATOM 937 C CA . ILE A 1 119 ? 16.706 -5.219 -9.275 1.00 91.25 119 ILE A CA 1
ATOM 938 C C . ILE A 1 119 ? 16.443 -6.318 -8.234 1.00 91.25 119 ILE A C 1
ATOM 940 O O . ILE A 1 119 ? 15.554 -7.147 -8.439 1.00 91.25 119 ILE A O 1
ATOM 944 N N . PRO A 1 120 ? 17.187 -6.348 -7.110 1.00 92.31 120 PRO A N 1
ATOM 945 C CA . PRO A 1 120 ? 16.992 -7.353 -6.069 1.00 92.31 120 PRO A CA 1
ATOM 946 C C . PRO A 1 120 ? 15.614 -7.245 -5.415 1.00 92.31 120 PRO A C 1
ATOM 948 O O . PRO A 1 120 ? 15.152 -6.145 -5.119 1.00 92.31 120 PRO A O 1
ATOM 951 N N . GLY A 1 121 ? 15.000 -8.384 -5.082 1.00 90.19 121 GLY A N 1
ATOM 952 C CA . GLY A 1 121 ? 13.686 -8.419 -4.425 1.00 90.19 121 GLY A CA 1
ATOM 953 C C . GLY A 1 121 ? 13.624 -7.635 -3.107 1.00 90.19 121 GLY A C 1
ATOM 954 O O . GLY A 1 121 ? 12.607 -7.015 -2.820 1.00 90.19 121 GLY A O 1
ATOM 955 N N . ALA A 1 122 ? 14.724 -7.576 -2.347 1.00 91.19 122 ALA A N 1
ATOM 956 C CA . ALA A 1 122 ? 14.807 -6.760 -1.132 1.00 91.19 122 ALA A CA 1
ATOM 957 C C . ALA A 1 122 ? 14.595 -5.261 -1.418 1.00 91.19 122 ALA A C 1
ATOM 959 O O . ALA A 1 122 ? 13.837 -4.604 -0.710 1.00 91.19 122 ALA A O 1
ATOM 960 N N . LEU A 1 123 ? 15.191 -4.751 -2.502 1.00 91.06 123 LEU A N 1
ATOM 961 C CA . LEU A 1 123 ? 15.023 -3.361 -2.926 1.00 91.06 123 LEU A CA 1
ATOM 962 C C . LEU A 1 123 ? 13.609 -3.105 -3.467 1.00 91.06 123 LEU A C 1
ATOM 964 O O . LEU A 1 123 ? 13.053 -2.034 -3.252 1.00 91.06 123 LEU A O 1
ATOM 968 N N . VAL A 1 124 ? 13.001 -4.089 -4.140 1.00 91.94 124 VAL A N 1
ATOM 969 C CA . VAL A 1 124 ? 11.596 -4.002 -4.578 1.00 91.94 124 VAL A CA 1
ATOM 970 C C . VAL A 1 124 ? 10.666 -3.871 -3.375 1.00 91.94 124 VAL A C 1
ATOM 972 O O . VAL A 1 124 ? 9.813 -2.988 -3.354 1.00 91.94 124 VAL A O 1
ATOM 975 N N . LYS A 1 125 ? 10.853 -4.724 -2.365 1.00 91.56 125 LYS A N 1
ATOM 976 C CA . LYS A 1 125 ? 10.070 -4.710 -1.128 1.00 91.56 125 LYS A CA 1
ATOM 977 C C . L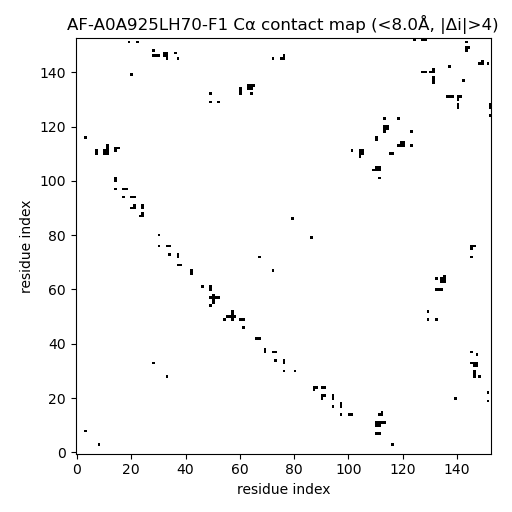YS A 1 125 ? 10.194 -3.377 -0.398 1.00 91.56 125 LYS A C 1
ATOM 979 O O . LYS A 1 125 ? 9.185 -2.779 -0.034 1.00 91.56 125 LYS A O 1
ATOM 984 N N . GLU A 1 126 ? 11.417 -2.884 -0.232 1.00 91.62 126 GLU A N 1
ATOM 985 C CA . GLU A 1 126 ? 11.667 -1.570 0.362 1.00 91.62 126 GLU A CA 1
ATOM 986 C C . GLU A 1 126 ? 10.975 -0.451 -0.431 1.00 91.62 126 GLU A C 1
ATOM 988 O O . GLU A 1 126 ? 10.248 0.365 0.143 1.00 91.62 126 GLU A O 1
ATOM 993 N N . ALA A 1 127 ? 11.104 -0.464 -1.762 1.00 91.94 127 ALA A N 1
ATOM 994 C CA . ALA A 1 127 ? 10.441 0.506 -2.625 1.00 91.94 127 ALA A CA 1
ATOM 995 C C . ALA A 1 127 ? 8.912 0.466 -2.476 1.00 91.94 127 ALA A C 1
ATOM 997 O O . ALA A 1 127 ? 8.285 1.520 -2.429 1.00 91.94 127 ALA A O 1
ATOM 998 N N . LEU A 1 128 ? 8.297 -0.713 -2.361 1.00 92.50 128 LEU A N 1
ATOM 999 C CA . LEU A 1 128 ? 6.849 -0.853 -2.162 1.00 92.50 128 LEU A CA 1
ATOM 1000 C C . LEU A 1 128 ? 6.385 -0.342 -0.793 1.00 92.50 128 LEU A C 1
ATOM 1002 O O . LEU A 1 128 ? 5.339 0.301 -0.707 1.00 92.50 128 LEU A O 1
ATOM 1006 N N . ILE A 1 129 ? 7.166 -0.587 0.263 1.00 91.75 129 ILE A N 1
ATOM 1007 C CA . ILE A 1 129 ? 6.865 -0.102 1.618 1.00 91.75 129 ILE A CA 1
ATOM 1008 C C . ILE A 1 129 ? 6.834 1.432 1.647 1.00 91.75 129 ILE A C 1
ATOM 1010 O O . ILE A 1 129 ? 5.910 2.016 2.226 1.00 91.75 129 ILE A O 1
ATOM 1014 N N . TYR A 1 130 ? 7.809 2.078 1.000 1.00 93.06 130 TYR A N 1
ATOM 1015 C CA . TYR A 1 130 ? 8.010 3.526 1.089 1.00 93.06 130 TYR A CA 1
ATOM 1016 C C . TYR A 1 130 ? 7.429 4.338 -0.078 1.00 93.06 130 TYR A C 1
ATOM 1018 O O . TYR A 1 130 ? 7.262 5.549 0.059 1.00 93.06 130 TYR A O 1
ATOM 1026 N N . ALA A 1 131 ? 7.056 3.727 -1.208 1.00 93.31 131 ALA A N 1
ATOM 1027 C CA . ALA A 1 131 ? 6.532 4.455 -2.374 1.00 93.31 131 ALA A CA 1
ATOM 1028 C C . ALA A 1 131 ? 5.303 5.317 -2.047 1.00 93.31 131 ALA A C 1
ATOM 1030 O O . ALA A 1 131 ? 5.144 6.408 -2.600 1.00 93.31 131 ALA A O 1
ATOM 1031 N N . LYS A 1 132 ? 4.452 4.853 -1.124 1.00 92.19 132 LYS A N 1
ATOM 1032 C CA . LYS A 1 132 ? 3.263 5.588 -0.669 1.00 92.19 132 LYS A CA 1
ATOM 1033 C C . LYS A 1 132 ? 3.590 6.870 0.099 1.00 92.19 132 LYS A C 1
ATOM 1035 O O . LYS A 1 132 ? 2.746 7.753 0.173 1.00 92.19 132 LYS A O 1
ATOM 1040 N N . GLU A 1 133 ? 4.811 6.998 0.615 1.00 92.75 133 GLU A N 1
ATOM 1041 C CA . GLU A 1 133 ? 5.223 8.159 1.403 1.00 92.75 133 GLU A CA 1
ATOM 1042 C C . GLU A 1 133 ? 5.597 9.355 0.526 1.00 92.75 133 GLU A C 1
ATOM 1044 O O . GLU A 1 133 ? 5.496 10.489 0.979 1.00 92.75 133 GLU A O 1
ATOM 1049 N N . ILE A 1 134 ? 5.971 9.129 -0.739 1.00 91.69 134 ILE A N 1
ATOM 1050 C CA . ILE A 1 134 ? 6.457 10.179 -1.652 1.00 91.69 134 ILE A CA 1
ATOM 1051 C C . ILE A 1 134 ? 5.364 11.209 -1.973 1.00 91.69 134 ILE A C 1
ATOM 1053 O O . ILE A 1 134 ? 5.668 12.371 -2.241 1.00 91.69 134 ILE A O 1
ATOM 1057 N N . ARG A 1 135 ? 4.088 10.798 -2.001 1.00 87.44 135 ARG A N 1
ATOM 1058 C CA . ARG A 1 135 ? 2.948 11.677 -2.308 1.00 87.44 135 ARG A CA 1
ATOM 1059 C C . ARG A 1 135 ? 1.769 11.368 -1.389 1.00 87.44 135 ARG A C 1
ATOM 1061 O O . ARG A 1 135 ? 1.433 10.196 -1.254 1.00 87.44 135 ARG A O 1
ATOM 1068 N N . PRO A 1 136 ? 1.041 12.383 -0.885 1.00 87.81 136 PRO A N 1
ATOM 1069 C CA . PRO A 1 136 ? -0.114 12.192 -0.007 1.00 87.81 136 PRO A CA 1
ATOM 1070 C C . PRO A 1 136 ? -1.358 11.752 -0.803 1.00 87.81 136 PRO A C 1
ATOM 1072 O O . PRO A 1 136 ? -2.357 12.469 -0.893 1.00 87.81 136 PRO A O 1
ATOM 1075 N N . ARG A 1 137 ? -1.286 10.581 -1.443 1.00 91.19 137 ARG A N 1
ATOM 1076 C CA . ARG A 1 137 ? -2.373 9.971 -2.216 1.00 91.19 137 ARG A CA 1
ATOM 1077 C C . ARG A 1 137 ? -2.752 8.638 -1.601 1.00 91.19 137 ARG A C 1
ATOM 1079 O O . ARG A 1 137 ? -1.893 7.818 -1.298 1.00 91.19 137 ARG A O 1
ATOM 1086 N N . TYR A 1 138 ? -4.052 8.392 -1.508 1.00 92.75 138 TYR A N 1
ATOM 1087 C CA . TYR A 1 138 ? -4.542 7.082 -1.117 1.00 92.75 138 TYR A CA 1
ATOM 1088 C C . TYR A 1 138 ? -4.463 6.123 -2.309 1.00 92.75 138 TYR A C 1
ATOM 1090 O O . TYR A 1 138 ? -5.109 6.340 -3.333 1.00 92.75 138 TYR A O 1
ATOM 1098 N N . THR A 1 139 ? -3.639 5.086 -2.187 1.00 93.69 139 THR A N 1
ATOM 1099 C CA . THR A 1 139 ? -3.440 4.043 -3.205 1.00 93.69 139 THR A CA 1
ATOM 1100 C C . THR A 1 139 ? -3.547 2.663 -2.557 1.00 93.69 139 THR A C 1
ATOM 1102 O O . THR A 1 139 ? -3.675 2.558 -1.337 1.00 93.69 139 THR A O 1
ATOM 1105 N N . VAL A 1 140 ? -3.439 1.593 -3.349 1.00 93.62 140 VAL A N 1
ATOM 1106 C CA . VAL A 1 140 ? -3.441 0.212 -2.835 1.00 93.62 140 VAL A CA 1
ATOM 1107 C C . VAL A 1 140 ? -2.368 -0.049 -1.773 1.00 93.62 140 VAL A C 1
ATOM 1109 O O . VAL A 1 140 ? -2.606 -0.798 -0.836 1.00 93.62 140 VAL A O 1
ATOM 1112 N N . LEU A 1 141 ? -1.220 0.631 -1.845 1.00 94.62 141 LEU A N 1
ATOM 1113 C CA . LEU A 1 141 ? -0.161 0.488 -0.843 1.00 94.62 141 LEU A CA 1
ATOM 1114 C C . LEU A 1 141 ? -0.579 1.063 0.518 1.00 94.62 141 LEU A C 1
ATOM 1116 O O . LEU A 1 141 ? -0.198 0.539 1.561 1.00 94.62 141 LEU A O 1
ATOM 1120 N N . GLN A 1 142 ? -1.395 2.123 0.516 1.00 93.81 142 GLN A N 1
ATOM 1121 C CA . GLN A 1 142 ? -1.958 2.687 1.742 1.00 93.81 142 GLN A CA 1
ATOM 1122 C C . GLN A 1 142 ? -3.068 1.792 2.306 1.00 93.81 142 GLN A C 1
ATOM 1124 O O . GLN A 1 142 ? -3.146 1.617 3.518 1.00 93.81 142 GLN A O 1
ATOM 1129 N N . LEU A 1 143 ? -3.868 1.186 1.423 1.00 95.50 143 LEU A N 1
ATOM 1130 C CA . LEU A 1 143 ? -4.868 0.179 1.782 1.00 95.50 143 LEU A CA 1
ATOM 1131 C C . LEU A 1 143 ? -4.230 -1.044 2.454 1.00 95.50 143 LEU A C 1
ATOM 1133 O O . LEU A 1 143 ? -4.743 -1.518 3.462 1.00 95.50 143 LEU A O 1
ATOM 1137 N N . PHE A 1 144 ? -3.092 -1.524 1.949 1.00 94.94 144 PHE A N 1
ATOM 1138 C CA . PHE A 1 144 ? -2.358 -2.624 2.582 1.00 94.94 144 PHE A CA 1
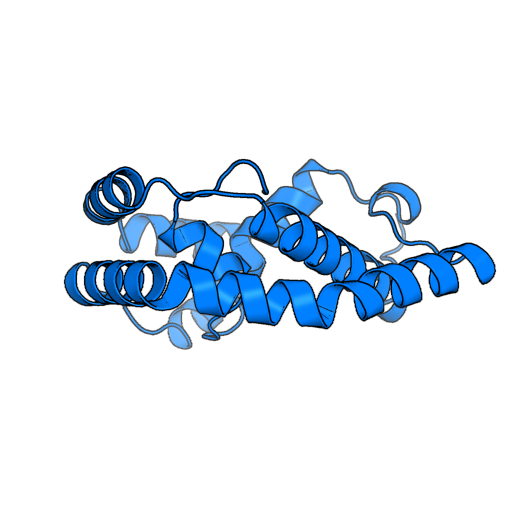ATOM 1139 C C . PHE A 1 144 ? -1.832 -2.257 3.967 1.00 94.94 144 PHE A C 1
ATOM 1141 O O . PHE A 1 144 ? -1.917 -3.080 4.872 1.00 94.94 144 PHE A O 1
ATOM 1148 N N . GLU A 1 145 ? -1.336 -1.029 4.152 1.00 92.75 145 GLU A N 1
ATOM 1149 C CA . GLU A 1 145 ? -0.912 -0.546 5.472 1.00 92.75 145 GLU A CA 1
ATOM 1150 C C . GLU A 1 145 ? -2.091 -0.443 6.450 1.00 92.75 145 GLU A C 1
ATOM 1152 O O . GLU A 1 145 ? -1.945 -0.791 7.619 1.00 92.75 145 GLU A O 1
ATOM 1157 N N . ASP A 1 146 ? -3.267 0.000 6.002 1.00 95.19 146 ASP A N 1
ATOM 1158 C CA . ASP A 1 146 ? -4.457 0.052 6.861 1.00 95.19 146 ASP A CA 1
ATOM 1159 C C . ASP A 1 146 ? -4.935 -1.319 7.302 1.00 95.19 146 ASP A C 1
ATOM 1161 O O . ASP A 1 146 ? -5.285 -1.483 8.464 1.00 95.19 146 ASP A O 1
ATOM 1165 N N . LEU A 1 147 ? -4.935 -2.283 6.384 1.00 95.69 147 LEU A N 1
ATOM 1166 C CA . LEU A 1 147 ? -5.437 -3.634 6.619 1.00 95.69 147 LEU A CA 1
ATOM 1167 C C . LEU A 1 147 ? -4.372 -4.596 7.176 1.00 95.69 147 LEU A C 1
ATOM 1169 O O . LEU A 1 147 ? -4.627 -5.791 7.276 1.00 95.69 147 LEU A O 1
ATOM 1173 N N . ASP A 1 148 ? -3.173 -4.093 7.486 1.00 93.38 148 ASP A N 1
ATOM 1174 C CA . ASP A 1 148 ? -1.989 -4.870 7.889 1.00 93.38 148 ASP A CA 1
ATOM 1175 C C . ASP A 1 148 ? -1.665 -6.066 6.961 1.00 93.38 148 ASP A C 1
ATOM 1177 O O . ASP A 1 148 ? -1.193 -7.125 7.385 1.00 93.38 148 ASP A O 1
ATOM 1181 N N . ILE A 1 149 ? -1.890 -5.906 5.652 1.00 90.56 149 ILE A N 1
ATOM 1182 C CA . ILE A 1 149 ? -1.659 -6.963 4.656 1.00 90.56 149 ILE A CA 1
ATOM 1183 C C . ILE A 1 149 ? -0.176 -6.988 4.268 1.00 90.56 149 ILE A C 1
ATOM 1185 O O . ILE A 1 149 ? 0.259 -6.387 3.286 1.00 90.56 149 ILE A O 1
ATOM 1189 N N . LYS A 1 150 ? 0.617 -7.735 5.039 1.00 81.25 150 LYS A N 1
ATOM 1190 C CA . LYS A 1 150 ? 2.067 -7.902 4.814 1.00 81.25 150 LYS A CA 1
ATOM 1191 C C . LYS A 1 150 ? 2.416 -8.960 3.762 1.00 81.25 150 LYS A C 1
ATOM 1193 O O . LYS A 1 150 ? 3.513 -8.942 3.218 1.00 81.25 150 LYS A O 1
ATOM 1198 N N . SER A 1 151 ? 1.499 -9.879 3.456 1.00 74.00 151 SER A N 1
ATOM 1199 C CA . SER A 1 151 ? 1.716 -10.997 2.515 1.00 74.00 151 SER A CA 1
ATOM 1200 C C . SER A 1 151 ? 1.849 -10.571 1.045 1.00 74.00 151 SER A C 1
ATOM 1202 O O . SER A 1 151 ? 2.193 -11.390 0.182 1.00 74.00 151 SER A O 1
ATOM 1204 N N . LEU A 1 152 ? 1.554 -9.301 0.759 1.00 67.31 152 LEU A N 1
ATOM 1205 C CA . LEU A 1 152 ? 1.627 -8.688 -0.563 1.00 67.31 152 LEU A CA 1
ATOM 1206 C C . LEU A 1 152 ? 2.824 -7.730 -0.719 1.00 67.31 152 LEU A C 1
ATOM 1208 O O . LEU A 1 152 ? 2.928 -7.104 -1.770 1.00 67.31 152 LEU A O 1
ATOM 1212 N N . LEU A 1 153 ? 3.710 -7.630 0.288 1.00 62.22 153 LEU A N 1
ATOM 1213 C CA . LEU A 1 153 ? 4.880 -6.735 0.326 1.00 62.22 153 LEU A CA 1
ATOM 1214 C C . LEU A 1 153 ? 6.219 -7.481 0.428 1.00 62.22 153 LEU A C 1
ATOM 1216 O O . LEU A 1 153 ? 6.401 -8.324 1.343 1.00 62.22 153 LEU A O 1
#

Mean predicted aligned error: 4.13 Å

pLDDT: mean 90.92, std 6.38, range [54.78, 98.44]

Radius of gyration: 16.95 Å; Cα contacts (8 Å, |Δi|>4): 115; chains: 1; bounding box: 43×32×45 Å

Solvent-accessible surface area (backbone atoms only — not comparable to full-atom values): 8908 Å² total; per-residue (Å²): 130,84,80,71,56,69,70,50,54,52,49,19,50,51,50,55,53,42,52,47,51,64,54,52,56,76,58,82,76,54,62,67,59,13,49,60,49,50,75,72,60,54,70,67,61,52,51,52,50,42,37,66,77,43,47,91,52,16,66,62,34,58,69,64,49,74,91,79,52,64,67,60,50,48,51,48,47,54,53,46,62,79,38,39,70,58,54,36,50,55,50,59,74,49,48,68,58,45,57,51,53,53,54,51,34,60,75,69,70,44,64,51,50,54,68,70,71,72,46,54,68,70,59,51,37,53,47,58,72,48,56,54,60,73,46,90,60,92,46,71,62,50,52,29,62,53,44,63,50,58,93,79,96